Protein AF-A0AAD4KTK4-F1 (afdb_monomer)

Solvent-accessible s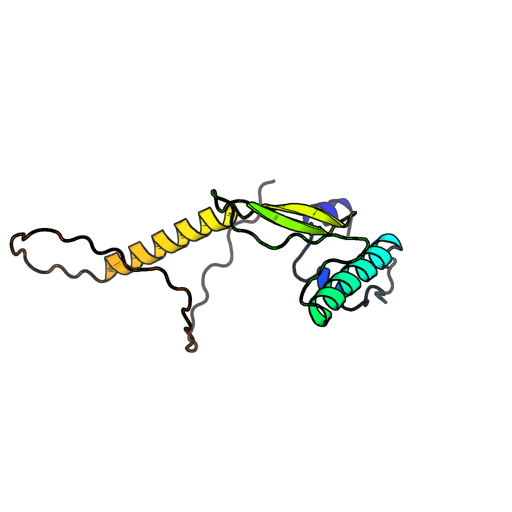urface area (backbone atoms only — not comparable to full-atom values): 10466 Å² total; per-residue (Å²): 130,61,67,76,62,54,68,72,58,64,87,53,92,73,68,62,51,37,32,59,70,69,56,51,78,51,92,53,104,60,91,74,55,63,48,75,66,54,53,52,50,17,53,51,50,37,50,28,54,49,28,27,72,75,68,77,43,44,43,51,100,89,37,69,52,52,73,80,50,88,40,98,81,62,34,44,27,50,25,66,44,82,68,101,55,72,43,64,42,75,46,81,35,55,66,54,57,55,53,52,53,53,51,53,49,55,54,52,56,59,59,61,76,68,65,72,90,73,83,90,75,86,91,81,84,89,79,93,75,87,80,82,90,71,93,78,84,88,77,83,85,83,89,82,88,81,93,83,82,84,88,87,87,80,89,88,131

pLDDT: mean 74.22, std 24.07, range [28.3, 98.5]

Structure (mmCIF, N/CA/C/O backbone):
data_AF-A0AAD4KTK4-F1
#
_entry.id   AF-A0AAD4KTK4-F1
#
loop_
_atom_site.group_PDB
_atom_site.id
_atom_site.type_symbol
_atom_site.label_atom_id
_atom_site.label_alt_id
_atom_site.label_comp_id
_atom_site.label_asym_id
_atom_site.label_entity_id
_atom_site.label_seq_id
_atom_site.pdbx_PDB_ins_code
_atom_site.Cartn_x
_atom_site.Cartn_y
_atom_site.Cartn_z
_atom_site.occupancy
_atom_site.B_iso_or_equiv
_atom_site.auth_seq_id
_atom_site.auth_comp_id
_atom_site.auth_asym_id
_atom_site.auth_atom_id
_atom_site.pdbx_PDB_model_num
ATOM 1 N N . MET A 1 1 ? 7.533 22.804 -5.462 1.00 59.84 1 MET A N 1
ATOM 2 C CA . MET A 1 1 ? 7.410 22.762 -3.989 1.00 59.84 1 MET A CA 1
ATOM 3 C C . MET A 1 1 ? 8.749 22.292 -3.425 1.00 59.84 1 MET A C 1
ATOM 5 O O . MET A 1 1 ? 9.312 21.380 -4.020 1.00 59.84 1 MET A O 1
ATOM 9 N N . PRO A 1 2 ? 9.312 22.925 -2.382 1.00 70.25 2 PRO A N 1
ATOM 10 C CA . PRO A 1 2 ? 10.559 22.461 -1.766 1.00 70.25 2 PRO A CA 1
ATOM 11 C C . PRO A 1 2 ? 10.405 21.043 -1.192 1.00 70.25 2 PRO A C 1
ATOM 13 O O . PRO A 1 2 ? 9.362 20.736 -0.623 1.00 70.25 2 PRO A O 1
ATOM 16 N N . GLN A 1 3 ? 11.437 20.197 -1.298 1.00 67.50 3 GLN A N 1
ATOM 17 C CA . GLN A 1 3 ? 11.415 18.817 -0.773 1.00 67.50 3 GLN A CA 1
ATOM 18 C C . GLN A 1 3 ? 11.124 18.749 0.736 1.00 67.50 3 GLN A C 1
ATOM 20 O O . GLN A 1 3 ? 10.471 17.818 1.196 1.00 67.50 3 GLN A O 1
ATOM 25 N N . SER A 1 4 ? 11.526 19.775 1.493 1.00 71.94 4 SER A N 1
ATOM 26 C CA . SER A 1 4 ? 11.217 19.899 2.923 1.00 71.94 4 SER A CA 1
ATOM 27 C C . SER A 1 4 ? 9.716 19.913 3.209 1.00 71.94 4 SER A C 1
ATOM 29 O O . SER A 1 4 ? 9.282 19.349 4.201 1.00 71.94 4 SER A O 1
ATOM 31 N N . VAL A 1 5 ? 8.926 20.510 2.315 1.00 68.31 5 VAL A N 1
ATOM 32 C CA . VAL A 1 5 ? 7.470 20.595 2.448 1.00 68.31 5 VAL A CA 1
ATOM 33 C C . VAL A 1 5 ? 6.810 19.267 2.059 1.00 68.31 5 VAL A C 1
ATOM 35 O O . VAL A 1 5 ? 5.810 18.884 2.646 1.00 68.31 5 VAL A O 1
ATOM 38 N N . ILE A 1 6 ? 7.389 18.52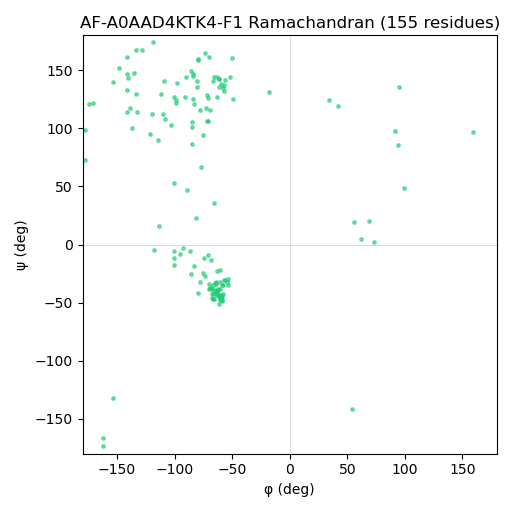2 1.112 1.00 67.69 6 ILE A N 1
ATOM 39 C CA . ILE A 1 6 ? 6.889 17.200 0.692 1.00 67.69 6 ILE A CA 1
ATOM 40 C C . ILE A 1 6 ? 7.117 16.153 1.792 1.00 67.69 6 ILE A C 1
ATOM 42 O O . ILE A 1 6 ? 6.240 15.330 2.045 1.00 67.69 6 ILE A O 1
ATOM 46 N N . SER A 1 7 ? 8.258 16.219 2.488 1.00 71.38 7 SER A N 1
ATOM 47 C CA . SER A 1 7 ? 8.578 15.312 3.600 1.00 71.38 7 SER A CA 1
ATOM 48 C C . SER A 1 7 ? 7.579 15.386 4.759 1.00 71.38 7 SER A C 1
ATOM 50 O O . SER A 1 7 ? 7.499 14.444 5.543 1.00 71.38 7 SER A O 1
ATOM 52 N N . GLU A 1 8 ? 6.843 16.487 4.884 1.00 74.38 8 GLU A N 1
ATOM 53 C CA . GLU A 1 8 ? 5.894 16.717 5.973 1.00 74.38 8 GLU A CA 1
ATOM 54 C C . GLU A 1 8 ? 4.505 16.128 5.687 1.00 74.38 8 GLU A C 1
ATOM 56 O O . GLU A 1 8 ? 3.782 15.758 6.608 1.00 74.38 8 GLU A O 1
ATOM 61 N N . PHE A 1 9 ? 4.147 15.962 4.408 1.00 75.00 9 PHE A N 1
ATOM 62 C CA . PHE A 1 9 ? 2.850 15.411 4.004 1.00 75.00 9 PHE A CA 1
ATOM 63 C C . PHE A 1 9 ? 2.796 13.879 4.002 1.00 75.00 9 PHE A C 1
ATOM 65 O O . PHE A 1 9 ? 1.702 13.313 4.025 1.00 75.00 9 PHE A O 1
ATOM 72 N N . GLY A 1 10 ? 3.949 13.203 3.980 1.00 83.44 10 GLY A N 1
ATOM 73 C CA . GLY A 1 10 ? 4.009 11.744 3.895 1.00 83.44 10 GLY A CA 1
ATOM 74 C C . GLY A 1 10 ? 3.225 11.189 2.696 1.00 83.44 10 GLY A C 1
ATOM 75 O O . GLY A 1 10 ? 3.221 11.766 1.609 1.00 83.44 10 GLY A O 1
ATOM 76 N N . VAL A 1 11 ? 2.559 10.049 2.898 1.00 86.75 11 VAL A N 1
ATOM 77 C CA . VAL A 1 11 ? 1.690 9.410 1.897 1.00 86.75 11 VAL A CA 1
ATOM 78 C C . VAL A 1 11 ? 0.300 10.043 1.986 1.00 86.75 11 VAL A C 1
ATOM 80 O O . VAL A 1 11 ? -0.479 9.731 2.886 1.00 86.75 11 VAL A O 1
ATOM 83 N N . ALA A 1 12 ? -0.006 10.958 1.067 1.00 89.38 12 ALA A N 1
ATOM 84 C CA . ALA A 1 12 ? -1.317 11.598 1.013 1.00 89.38 12 ALA A CA 1
ATOM 85 C C . ALA A 1 12 ? -2.404 10.644 0.484 1.00 89.38 12 ALA A C 1
ATOM 87 O O . ALA A 1 12 ? -2.127 9.608 -0.116 1.00 89.38 12 ALA A O 1
ATOM 88 N N . HIS A 1 13 ? -3.672 11.002 0.685 1.00 93.44 13 HIS A N 1
ATOM 89 C CA . HIS A 1 13 ? -4.786 10.217 0.156 1.00 93.44 13 HIS A CA 1
ATOM 90 C C . HIS A 1 13 ? -4.687 10.088 -1.376 1.00 93.44 13 HIS A C 1
ATOM 92 O O . HIS A 1 13 ? -4.460 11.091 -2.052 1.00 93.44 13 HIS A O 1
ATOM 98 N N . THR A 1 14 ? -4.900 8.880 -1.912 1.00 93.62 14 THR A N 1
ATOM 99 C CA . THR A 1 14 ? -4.884 8.511 -3.347 1.00 93.62 14 THR A CA 1
ATOM 100 C C . THR A 1 14 ? -3.523 8.455 -4.044 1.00 93.62 14 THR A C 1
ATOM 102 O O . THR A 1 14 ? -3.465 8.157 -5.241 1.00 93.62 14 THR A O 1
ATOM 105 N N . VAL A 1 15 ? -2.412 8.695 -3.340 1.00 91.25 15 VAL A N 1
ATOM 106 C CA . VAL A 1 15 ? -1.074 8.650 -3.964 1.00 91.25 15 VAL A CA 1
ATOM 107 C C . VAL A 1 15 ? -0.654 7.242 -4.395 1.00 91.25 15 VAL A C 1
ATOM 109 O O . VAL A 1 15 ? 0.286 7.099 -5.168 1.00 91.25 15 VAL A O 1
ATOM 112 N N . GLU A 1 16 ? -1.351 6.202 -3.942 1.00 94.44 16 GLU A N 1
ATOM 113 C CA . GLU A 1 16 ? -1.150 4.811 -4.340 1.00 94.44 16 GLU A CA 1
ATOM 114 C C . GLU A 1 16 ? -1.710 4.486 -5.735 1.00 94.44 16 GLU A C 1
ATOM 116 O O . GLU A 1 16 ? -1.234 3.557 -6.390 1.00 94.44 16 GLU A O 1
ATOM 121 N N . LEU A 1 17 ? -2.704 5.241 -6.222 1.00 95.38 17 LEU A N 1
ATOM 122 C CA . LEU A 1 17 ? -3.406 4.916 -7.470 1.00 95.38 17 LEU A CA 1
ATOM 123 C C . LEU A 1 17 ? -2.482 4.912 -8.704 1.00 95.38 17 LEU A C 1
ATOM 125 O O . LEU A 1 17 ? -2.551 3.954 -9.476 1.00 95.38 17 LEU A O 1
ATOM 129 N N . PRO A 1 18 ? -1.586 5.899 -8.918 1.00 93.38 18 PRO A N 1
ATOM 130 C CA . PRO A 1 18 ? -0.667 5.881 -10.059 1.00 93.38 18 PRO A CA 1
ATOM 131 C C . PRO A 1 18 ? 0.234 4.641 -10.093 1.00 93.38 18 PRO A C 1
ATOM 133 O O . PRO A 1 18 ? 0.497 4.103 -11.170 1.00 93.38 18 PRO A O 1
ATOM 136 N N . TYR A 1 19 ? 0.648 4.137 -8.926 1.00 94.62 19 TYR A N 1
ATOM 137 C CA . TYR A 1 19 ? 1.428 2.904 -8.813 1.00 94.62 19 TYR A CA 1
ATOM 138 C C . TYR A 1 19 ? 0.602 1.681 -9.223 1.00 94.62 19 TYR A C 1
ATOM 140 O O . TYR A 1 19 ? 1.066 0.863 -10.021 1.00 94.62 19 TYR A O 1
ATOM 148 N N . LEU A 1 20 ? -0.641 1.580 -8.741 1.00 95.75 20 LEU A N 1
ATOM 149 C CA . LEU A 1 20 ? -1.542 0.467 -9.056 1.00 95.75 20 LEU A CA 1
ATOM 150 C C . LEU A 1 20 ? -1.970 0.427 -10.520 1.00 95.75 20 LEU A C 1
ATOM 152 O O . LEU A 1 20 ? -2.101 -0.652 -11.088 1.00 95.75 20 LEU A O 1
ATOM 156 N N . PHE A 1 21 ? -2.154 1.581 -11.153 1.00 95.75 21 PHE A N 1
ATOM 157 C CA . PHE A 1 21 ? -2.563 1.642 -12.556 1.00 95.75 21 PHE A CA 1
ATOM 158 C C . PHE A 1 21 ? -1.391 1.732 -13.540 1.00 95.75 21 PHE A C 1
ATOM 160 O O . PHE A 1 21 ? -1.621 1.724 -14.743 1.00 95.75 21 PHE A O 1
ATOM 167 N N . GLY A 1 22 ? -0.145 1.812 -13.058 1.00 92.56 22 GLY A N 1
ATOM 168 C CA . GLY A 1 22 ? 1.033 1.960 -13.922 1.00 92.56 22 GLY A CA 1
ATOM 169 C C . GLY A 1 22 ? 1.127 3.316 -14.620 1.00 92.56 22 GLY A C 1
ATOM 170 O O . GLY A 1 22 ? 1.853 3.456 -15.598 1.00 92.56 22 GLY A O 1
ATOM 171 N N . ASN A 1 23 ? 0.435 4.325 -14.094 1.00 90.62 23 ASN A N 1
ATOM 172 C CA . ASN A 1 23 ? 0.350 5.671 -14.657 1.00 90.62 23 ASN A CA 1
ATOM 173 C C . ASN A 1 23 ? 1.300 6.629 -13.925 1.00 90.62 23 ASN A C 1
ATOM 175 O O . ASN A 1 23 ? 0.882 7.663 -13.413 1.00 90.62 23 ASN A O 1
ATOM 179 N N . LEU A 1 24 ? 2.574 6.242 -13.828 1.00 89.44 24 LEU A N 1
ATOM 180 C CA . LEU A 1 24 ? 3.632 7.025 -13.174 1.00 89.44 24 LEU A CA 1
ATOM 181 C C . LEU A 1 24 ? 4.305 8.043 -14.112 1.00 89.44 24 LEU A C 1
ATOM 183 O O . LEU A 1 24 ? 5.138 8.838 -13.671 1.00 89.44 24 LEU A O 1
ATOM 187 N N . ASP A 1 25 ? 3.945 8.024 -15.396 1.00 84.94 25 ASP A N 1
ATOM 188 C CA . ASP A 1 25 ? 4.373 9.032 -16.357 1.00 84.94 25 ASP A CA 1
ATOM 189 C C . ASP A 1 25 ? 3.430 10.233 -16.291 1.00 84.94 25 ASP A C 1
ATOM 191 O O . ASP A 1 25 ? 2.276 10.197 -16.730 1.00 84.94 25 ASP A O 1
ATOM 195 N N . PHE A 1 26 ? 3.927 11.301 -15.684 1.00 77.69 26 PHE A N 1
ATOM 196 C CA . PHE A 1 26 ? 3.195 12.536 -15.531 1.00 77.69 26 PHE A CA 1
ATOM 197 C C . PHE A 1 26 ? 3.714 13.550 -16.543 1.00 77.69 26 PHE A C 1
ATOM 199 O O . PHE A 1 26 ? 4.740 14.187 -16.324 1.00 77.69 26 PHE A O 1
ATOM 206 N N . ASN A 1 27 ? 2.972 13.764 -17.630 1.00 72.25 27 ASN A N 1
ATOM 207 C CA . ASN A 1 27 ? 3.272 14.841 -18.573 1.00 72.25 27 ASN A CA 1
ATOM 208 C C . ASN A 1 27 ? 2.807 16.197 -18.020 1.00 72.25 27 ASN A C 1
ATOM 210 O O . ASN A 1 27 ? 1.865 16.827 -18.507 1.00 72.25 27 ASN A O 1
ATOM 214 N N . PHE A 1 28 ? 3.459 16.631 -16.952 1.00 67.38 28 PHE A N 1
ATOM 215 C CA . PHE A 1 28 ? 3.501 18.031 -16.586 1.00 67.38 28 PHE A CA 1
ATOM 216 C C . PHE A 1 28 ? 4.726 18.615 -17.293 1.00 67.38 28 PHE A C 1
ATOM 218 O O . PHE A 1 28 ? 5.743 17.944 -17.405 1.00 67.38 28 PHE A O 1
ATOM 225 N N . ASN A 1 29 ? 4.674 19.862 -17.765 1.00 71.69 29 ASN A N 1
ATOM 226 C CA . ASN A 1 29 ? 5.835 20.562 -18.346 1.00 71.69 29 ASN A CA 1
ATOM 227 C C . ASN A 1 29 ? 6.952 20.837 -17.295 1.00 71.69 29 ASN A C 1
ATOM 229 O O . ASN A 1 29 ? 7.572 21.900 -17.296 1.00 71.69 29 ASN A O 1
ATOM 233 N N . SER A 1 30 ? 7.167 19.930 -16.342 1.00 69.69 30 SER A N 1
ATOM 234 C CA . SER A 1 30 ? 8.058 20.002 -15.195 1.00 69.69 30 SER A CA 1
ATOM 235 C C . SER A 1 30 ? 8.874 18.711 -15.065 1.00 69.69 30 SER A C 1
ATOM 237 O O . SER A 1 30 ? 8.589 17.693 -15.683 1.00 69.69 30 SER A O 1
ATOM 239 N N . SER A 1 31 ? 9.907 18.744 -14.225 1.00 69.31 31 SER A N 1
ATOM 240 C CA . SER A 1 31 ? 10.786 17.605 -13.941 1.00 69.31 31 SER A CA 1
ATOM 241 C C . SER A 1 31 ? 10.213 16.620 -12.906 1.00 69.31 31 SER A C 1
ATOM 243 O O . SER A 1 31 ? 10.981 15.941 -12.229 1.00 69.31 31 SER A O 1
ATOM 245 N N . CYS A 1 32 ? 8.894 16.583 -12.706 1.00 72.88 32 CYS A N 1
ATOM 246 C CA . CYS A 1 32 ? 8.233 15.760 -11.683 1.00 72.88 32 CYS A CA 1
ATOM 247 C C . CYS A 1 32 ? 7.879 14.357 -12.205 1.00 72.88 32 CYS A C 1
ATOM 249 O O . CYS A 1 32 ? 6.760 13.889 -12.014 1.00 72.88 32 CYS A O 1
ATOM 251 N N . ASN A 1 33 ? 8.831 13.699 -12.865 1.00 81.31 33 ASN A N 1
ATOM 252 C CA . ASN A 1 33 ? 8.647 12.334 -13.350 1.00 81.31 33 ASN A CA 1
ATOM 253 C C . ASN A 1 33 ? 8.997 11.327 -12.259 1.00 81.31 33 ASN A C 1
ATOM 255 O O . ASN A 1 33 ? 9.903 11.568 -11.455 1.00 81.31 33 ASN A O 1
ATOM 259 N N . ALA A 1 34 ? 8.323 10.178 -12.287 1.00 87.62 34 ALA A N 1
ATOM 260 C CA . ALA A 1 34 ? 8.678 9.064 -11.430 1.00 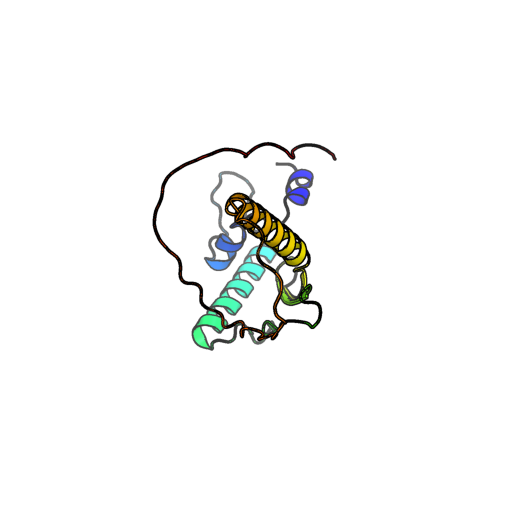87.62 34 ALA A CA 1
ATOM 261 C C . ALA A 1 34 ? 10.106 8.573 -11.710 1.00 87.62 34 ALA A C 1
ATOM 263 O O . ALA A 1 34 ? 10.591 8.520 -12.845 1.00 87.62 34 ALA A O 1
ATOM 264 N N . THR A 1 35 ? 10.782 8.196 -10.641 1.00 89.19 35 THR A N 1
ATOM 265 C CA . THR A 1 35 ? 12.113 7.610 -10.626 1.00 89.19 35 THR A CA 1
ATOM 266 C C . THR A 1 35 ? 12.056 6.116 -10.966 1.00 89.19 35 THR A C 1
ATOM 268 O O . THR A 1 35 ? 11.023 5.469 -10.781 1.00 89.19 35 THR A O 1
ATOM 271 N N . PRO A 1 36 ? 13.173 5.499 -11.397 1.00 90.88 36 PRO A N 1
ATOM 272 C CA . PRO A 1 36 ? 13.228 4.049 -11.609 1.00 90.88 36 PRO A CA 1
ATOM 273 C C . PRO A 1 36 ? 12.816 3.223 -10.378 1.00 90.88 36 PRO A C 1
ATOM 275 O O . PRO A 1 36 ? 12.236 2.148 -10.521 1.00 90.88 36 PRO A O 1
ATOM 278 N N . ALA A 1 37 ? 13.087 3.731 -9.170 1.00 91.12 37 ALA A N 1
ATOM 279 C CA . ALA A 1 37 ? 12.664 3.096 -7.925 1.00 91.12 37 ALA A CA 1
ATOM 280 C C . ALA A 1 37 ? 11.134 3.103 -7.772 1.00 91.12 37 ALA A C 1
ATOM 282 O O . ALA A 1 37 ? 10.555 2.083 -7.412 1.00 91.12 37 ALA A O 1
ATOM 283 N N . GLU A 1 38 ? 10.472 4.211 -8.112 1.00 91.44 38 GLU A N 1
ATOM 284 C CA . GLU A 1 38 ? 9.009 4.322 -8.078 1.00 91.44 38 GLU A CA 1
ATOM 285 C C . GLU A 1 38 ? 8.345 3.441 -9.142 1.00 91.44 38 GLU A C 1
ATOM 287 O O . GLU A 1 38 ? 7.353 2.776 -8.849 1.00 91.44 38 GLU A O 1
ATOM 292 N N . TYR A 1 39 ? 8.926 3.339 -10.342 1.00 93.06 39 TYR A N 1
ATOM 293 C CA . TYR A 1 39 ? 8.473 2.368 -11.345 1.00 93.06 39 TYR A CA 1
ATOM 294 C C . TYR A 1 39 ? 8.582 0.929 -10.833 1.00 93.06 39 TYR A C 1
ATOM 296 O O . TYR A 1 39 ? 7.616 0.172 -10.927 1.00 93.06 39 TYR A O 1
ATOM 304 N N . SER A 1 40 ? 9.722 0.559 -10.238 1.00 93.06 40 SER A N 1
ATOM 305 C CA . SER A 1 40 ? 9.915 -0.772 -9.649 1.00 93.06 40 SER A CA 1
ATOM 306 C C . SER A 1 40 ? 8.939 -1.045 -8.501 1.00 93.06 40 SER A C 1
ATOM 308 O O . SER A 1 40 ? 8.405 -2.150 -8.401 1.00 93.06 40 SER A O 1
ATOM 310 N N . LEU A 1 41 ? 8.658 -0.044 -7.663 1.00 93.69 41 LEU A N 1
ATOM 311 C CA . LEU A 1 41 ? 7.638 -0.135 -6.622 1.00 93.69 41 LEU A CA 1
ATOM 312 C C . LEU A 1 41 ? 6.244 -0.356 -7.226 1.00 93.69 41 LEU A C 1
ATOM 314 O O . LEU A 1 41 ? 5.504 -1.215 -6.754 1.00 93.69 41 LEU A O 1
ATOM 318 N N . GLY A 1 42 ? 5.911 0.361 -8.302 1.00 94.25 42 GLY A N 1
ATOM 319 C CA . GLY A 1 42 ? 4.658 0.192 -9.035 1.00 94.25 42 GLY A CA 1
ATOM 320 C C . GLY A 1 42 ? 4.487 -1.218 -9.601 1.00 94.25 42 GLY A C 1
ATOM 321 O O . GLY A 1 42 ? 3.413 -1.798 -9.454 1.00 94.25 42 GLY A O 1
ATOM 322 N N . GLU A 1 43 ? 5.540 -1.801 -10.185 1.00 94.69 43 GLU A N 1
ATOM 323 C CA . GLU A 1 43 ? 5.515 -3.201 -10.643 1.00 94.69 43 GLU A CA 1
ATOM 324 C C . GLU A 1 43 ? 5.231 -4.169 -9.491 1.00 94.69 43 GLU A C 1
ATOM 326 O O . GLU A 1 43 ? 4.376 -5.046 -9.614 1.00 94.69 43 GLU A O 1
ATOM 331 N N . LYS A 1 44 ? 5.889 -3.982 -8.339 1.00 95.44 44 LYS A N 1
ATOM 332 C CA . LYS A 1 44 ? 5.642 -4.812 -7.151 1.00 95.44 44 LYS A CA 1
ATOM 333 C C . LYS A 1 44 ? 4.198 -4.697 -6.678 1.00 95.44 44 LYS A C 1
ATOM 335 O O . LYS A 1 44 ? 3.559 -5.718 -6.447 1.00 95.44 44 LYS A O 1
ATOM 340 N N . MET A 1 45 ? 3.665 -3.478 -6.567 1.00 96.38 45 MET A N 1
ATOM 341 C CA . MET A 1 45 ? 2.276 -3.262 -6.157 1.00 96.38 45 MET A CA 1
ATOM 342 C C . MET A 1 45 ? 1.302 -3.947 -7.119 1.00 96.38 45 MET A C 1
ATOM 344 O O . MET A 1 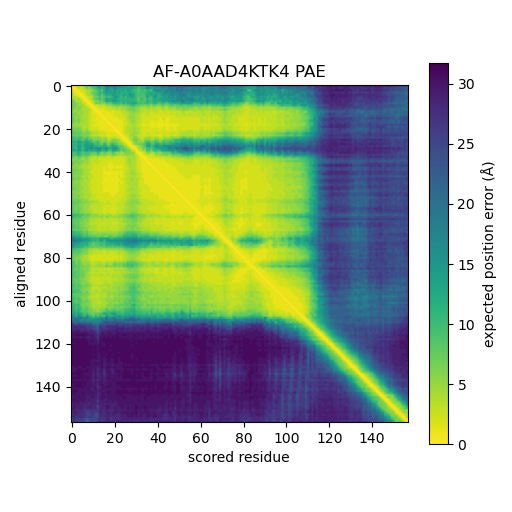45 ? 0.441 -4.702 -6.683 1.00 96.38 45 MET A O 1
ATOM 348 N N . ARG A 1 46 ? 1.468 -3.790 -8.434 1.00 97.25 46 ARG A N 1
ATOM 349 C CA . ARG A 1 46 ? 0.611 -4.492 -9.403 1.00 97.25 46 ARG A CA 1
ATOM 350 C C . ARG A 1 46 ? 0.732 -6.009 -9.312 1.00 97.25 46 ARG A C 1
ATOM 352 O O . ARG A 1 46 ? -0.288 -6.687 -9.407 1.00 97.25 46 ARG A O 1
ATOM 359 N N . GLY A 1 47 ? 1.934 -6.534 -9.075 1.00 97.50 47 GLY A N 1
ATOM 360 C CA . GLY A 1 47 ? 2.163 -7.961 -8.849 1.00 97.50 47 GLY A CA 1
ATOM 361 C C . GLY A 1 47 ? 1.383 -8.498 -7.647 1.00 97.50 47 GLY A C 1
ATOM 362 O O . GLY A 1 47 ? 0.669 -9.487 -7.781 1.00 97.50 47 GLY A O 1
ATOM 363 N N . LEU A 1 48 ? 1.439 -7.806 -6.506 1.00 97.81 48 LEU A N 1
ATOM 364 C CA . LEU A 1 48 ? 0.689 -8.180 -5.300 1.00 97.81 48 LEU A CA 1
ATOM 365 C C . LEU A 1 48 ? -0.834 -8.148 -5.532 1.00 97.81 48 LEU A C 1
ATOM 367 O O . LEU A 1 48 ? -1.549 -9.061 -5.126 1.00 97.81 48 LEU A O 1
ATOM 371 N N . TRP A 1 49 ? -1.346 -7.112 -6.206 1.00 98.06 49 TRP A N 1
ATOM 372 C CA . TRP A 1 49 ? -2.780 -6.991 -6.507 1.00 98.06 49 TRP A CA 1
ATOM 373 C C . TRP A 1 49 ? -3.255 -8.047 -7.509 1.00 98.06 49 TRP A C 1
ATOM 375 O O . TRP A 1 49 ? -4.356 -8.575 -7.367 1.00 98.06 49 TRP A O 1
ATOM 385 N N . THR A 1 50 ? -2.425 -8.378 -8.497 1.00 98.31 50 THR A N 1
ATOM 386 C CA . THR A 1 50 ? -2.716 -9.433 -9.475 1.00 98.31 50 THR A CA 1
ATOM 387 C C . THR A 1 50 ? -2.731 -10.799 -8.796 1.00 98.31 50 THR A C 1
ATOM 389 O O . THR A 1 50 ? -3.707 -11.528 -8.937 1.00 98.31 50 THR A O 1
ATOM 392 N N . ALA A 1 51 ? -1.730 -11.102 -7.962 1.00 98.31 51 ALA A N 1
ATOM 393 C CA . ALA A 1 51 ? -1.687 -12.336 -7.177 1.00 98.31 51 ALA A CA 1
ATOM 394 C C . ALA A 1 51 ? -2.922 -12.478 -6.272 1.00 98.31 51 ALA A C 1
ATOM 396 O O . ALA A 1 51 ? -3.550 -13.538 -6.244 1.00 98.31 51 ALA A O 1
ATOM 397 N N . MET A 1 52 ? -3.336 -11.388 -5.615 1.00 98.31 52 MET A N 1
ATOM 398 C CA . MET A 1 52 ? -4.560 -11.360 -4.812 1.00 98.31 52 MET A CA 1
ATOM 399 C C . MET A 1 52 ? -5.796 -11.706 -5.647 1.00 98.31 52 MET A C 1
ATOM 401 O O . MET A 1 52 ? -6.635 -12.487 -5.203 1.00 98.31 52 MET A O 1
ATOM 405 N N . ALA A 1 53 ? -5.919 -11.127 -6.841 1.00 98.31 53 ALA A N 1
ATOM 406 C CA . ALA A 1 53 ? -7.061 -11.353 -7.719 1.00 98.31 53 ALA A CA 1
ATOM 407 C C . ALA A 1 53 ? -7.094 -12.780 -8.293 1.00 98.31 53 ALA A C 1
ATOM 409 O O . ALA A 1 53 ? -8.170 -13.360 -8.421 1.00 98.31 53 ALA A O 1
ATOM 410 N N . GLU A 1 54 ? -5.935 -13.346 -8.625 1.00 98.50 54 GLU A N 1
ATOM 411 C CA . GLU A 1 54 ? -5.811 -14.672 -9.239 1.00 98.50 54 GLU A CA 1
ATOM 412 C C . GLU A 1 54 ? -5.936 -15.808 -8.221 1.00 98.50 54 GLU A C 1
ATOM 414 O O . GLU A 1 54 ? -6.593 -16.814 -8.488 1.00 98.50 54 GLU A O 1
ATOM 419 N N . ASN A 1 55 ? -5.320 -15.643 -7.049 1.00 97.81 55 ASN A N 1
ATOM 420 C CA . ASN A 1 55 ? -5.079 -16.738 -6.109 1.00 97.81 55 ASN A CA 1
ATOM 421 C C . ASN A 1 55 ? -5.774 -16.551 -4.756 1.00 97.81 55 ASN A C 1
ATOM 423 O O . ASN A 1 55 ? -5.683 -17.433 -3.904 1.00 97.81 55 ASN A O 1
ATOM 427 N N . ALA A 1 56 ? -6.436 -15.410 -4.530 1.00 97.81 56 ALA A N 1
ATOM 428 C CA . ALA A 1 56 ? -6.888 -14.976 -3.204 1.00 97.81 56 ALA A CA 1
ATOM 429 C C . ALA A 1 56 ? -5.750 -14.885 -2.159 1.00 97.81 56 ALA A C 1
ATOM 431 O O . ALA A 1 56 ? -6.011 -14.847 -0.957 1.00 97.81 56 ALA A O 1
ATOM 432 N N . ASP A 1 57 ? -4.498 -14.806 -2.622 1.00 97.69 57 ASP A N 1
ATOM 433 C CA . ASP A 1 57 ? -3.291 -14.600 -1.823 1.00 97.69 57 ASP A CA 1
ATOM 434 C C . ASP A 1 57 ? -2.446 -13.505 -2.495 1.00 97.69 57 ASP A C 1
ATOM 436 O O . ASP A 1 57 ? -1.982 -13.701 -3.618 1.00 97.69 57 ASP A O 1
ATOM 440 N N . PRO A 1 58 ? -2.262 -12.337 -1.855 1.00 97.75 58 PRO A N 1
ATOM 441 C CA . PRO A 1 58 ? -1.461 -11.256 -2.419 1.00 97.75 58 PRO A CA 1
ATOM 442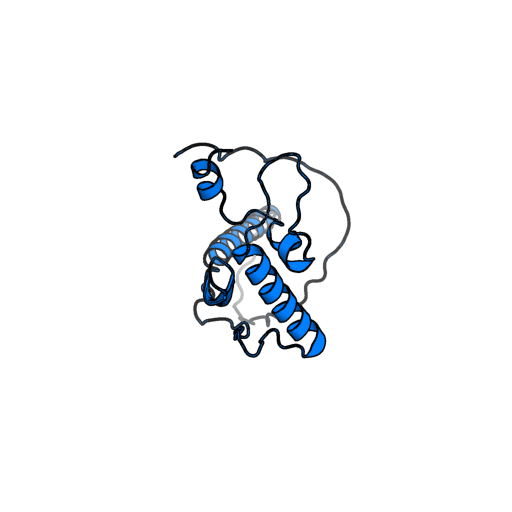 C C . PRO A 1 58 ? 0.046 -11.533 -2.446 1.00 97.75 58 PRO A C 1
ATOM 444 O O . PRO A 1 58 ? 0.790 -10.730 -3.007 1.00 97.75 58 PRO A O 1
ATOM 447 N N . SER A 1 59 ? 0.528 -12.602 -1.811 1.00 97.69 59 SER A N 1
ATOM 448 C CA . SER A 1 59 ? 1.956 -12.914 -1.770 1.00 97.69 59 SER A CA 1
ATOM 449 C C . SER A 1 59 ? 2.498 -13.254 -3.162 1.00 97.69 59 SER A C 1
ATOM 451 O O . SER A 1 59 ? 1.847 -13.905 -3.974 1.00 97.69 59 SER A O 1
ATOM 453 N N . THR A 1 60 ? 3.735 -12.838 -3.426 1.00 96.56 60 THR A N 1
ATOM 454 C CA . THR A 1 60 ? 4.491 -13.191 -4.640 1.00 96.56 60 THR A CA 1
ATOM 455 C C . THR A 1 60 ? 5.759 -13.950 -4.254 1.00 96.56 60 THR A C 1
ATOM 457 O O . THR A 1 60 ? 6.106 -14.023 -3.077 1.00 96.56 60 THR A O 1
ATOM 460 N N . GLU A 1 61 ? 6.513 -14.459 -5.233 1.00 93.88 61 GLU A N 1
ATOM 461 C CA . GLU A 1 61 ? 7.812 -15.109 -4.978 1.00 93.88 61 GLU A CA 1
ATOM 462 C C . GLU A 1 61 ? 8.800 -14.210 -4.216 1.00 93.88 61 GLU A C 1
ATOM 464 O O . GLU A 1 61 ? 9.640 -14.698 -3.464 1.00 93.88 61 GLU A O 1
ATOM 469 N N . SER A 1 62 ? 8.700 -12.891 -4.412 1.00 92.19 62 SER A N 1
ATOM 470 C CA . SER A 1 62 ? 9.641 -11.910 -3.858 1.00 92.19 62 SER A CA 1
ATOM 471 C C . SER A 1 62 ? 9.140 -11.185 -2.609 1.00 92.19 62 SER A C 1
ATOM 473 O O . SER A 1 62 ? 9.939 -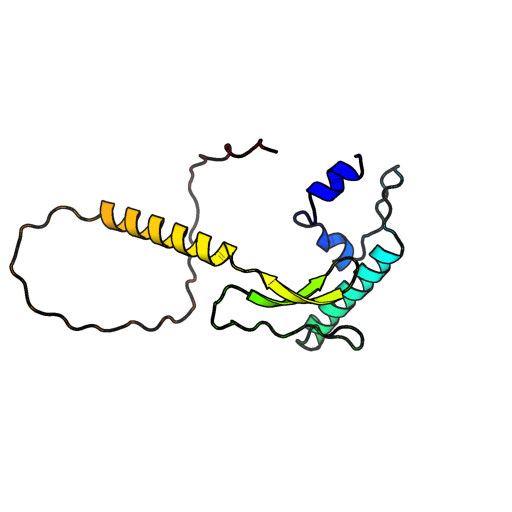10.577 -1.901 1.00 92.19 62 SER A O 1
ATOM 475 N N . VAL A 1 63 ? 7.833 -11.220 -2.342 1.00 95.44 63 VAL A N 1
ATOM 476 C CA . VAL A 1 63 ? 7.206 -10.464 -1.254 1.00 95.44 63 VAL A CA 1
ATOM 477 C C . VAL A 1 63 ? 6.168 -11.338 -0.573 1.00 95.44 63 VAL A C 1
ATOM 479 O O . VAL A 1 63 ? 5.154 -11.699 -1.169 1.00 95.44 63 VAL A O 1
ATOM 482 N N . HIS A 1 64 ? 6.400 -11.616 0.705 1.00 96.31 64 HIS A N 1
ATOM 483 C CA . HIS A 1 64 ? 5.403 -12.232 1.566 1.00 96.31 64 HIS A CA 1
ATOM 484 C C . HIS A 1 64 ? 4.471 -11.154 2.127 1.00 96.31 64 HIS A C 1
ATOM 486 O O . HIS A 1 64 ? 4.943 -10.202 2.745 1.00 96.31 64 HIS A O 1
ATOM 492 N N . TRP A 1 65 ? 3.159 -11.299 1.945 1.00 97.31 65 TRP A N 1
ATOM 493 C CA . TRP A 1 65 ? 2.170 -10.407 2.549 1.00 97.31 65 TRP A CA 1
ATOM 494 C C . TRP A 1 65 ? 1.436 -11.168 3.665 1.00 97.31 65 TRP A C 1
ATOM 496 O O . TRP A 1 65 ? 0.627 -12.049 3.376 1.00 97.31 65 TRP A O 1
ATOM 506 N N . PRO A 1 66 ? 1.687 -10.848 4.950 1.00 96.62 66 PRO A N 1
ATOM 507 C CA . PRO A 1 66 ? 1.053 -11.546 6.062 1.00 96.62 66 PRO A CA 1
ATOM 508 C C . PRO A 1 66 ? -0.472 -11.429 6.032 1.00 96.62 66 PRO A C 1
ATOM 510 O O . PRO A 1 66 ? -1.020 -10.344 5.822 1.00 96.62 66 PRO A O 1
ATOM 513 N N . GLN A 1 67 ? -1.163 -12.530 6.322 1.00 94.62 67 GLN A N 1
ATOM 514 C CA . GLN A 1 67 ? -2.606 -12.496 6.530 1.00 94.62 67 GLN A CA 1
ATOM 515 C C . GLN A 1 67 ? -2.941 -11.601 7.730 1.00 94.62 67 GLN A C 1
ATOM 517 O O . GLN A 1 67 ? -2.314 -11.704 8.787 1.00 94.62 67 GLN A O 1
ATOM 522 N N . PHE A 1 68 ? -3.964 -10.757 7.579 1.00 93.00 68 PHE A N 1
ATOM 523 C CA . PHE A 1 68 ? -4.468 -9.928 8.670 1.00 93.00 68 PHE A CA 1
ATOM 524 C C . PHE A 1 68 ? -4.896 -10.790 9.863 1.00 93.00 68 PHE A C 1
ATOM 526 O O . PHE A 1 68 ? -5.644 -11.760 9.709 1.00 93.00 68 PHE A O 1
ATOM 533 N N . GLN A 1 69 ? -4.460 -10.407 11.064 1.00 90.94 69 GLN A N 1
ATOM 534 C CA . GLN A 1 69 ? -4.808 -11.098 12.306 1.00 90.94 69 GLN A CA 1
ATOM 535 C C . GLN A 1 69 ? -5.038 -10.110 13.448 1.00 90.94 69 GLN A C 1
ATOM 537 O O . GLN A 1 69 ? -4.228 -9.217 13.701 1.00 90.94 69 GLN A O 1
ATOM 542 N N . ILE A 1 70 ? -6.127 -10.291 14.191 1.00 86.75 70 ILE A N 1
ATOM 543 C CA . ILE A 1 70 ? -6.406 -9.481 15.379 1.00 86.75 70 ILE A CA 1
ATOM 544 C C . ILE A 1 70 ? -5.446 -9.912 16.491 1.00 86.75 70 ILE A C 1
ATOM 546 O O . ILE A 1 70 ? -5.482 -11.057 16.939 1.00 86.75 70 ILE A O 1
ATOM 550 N N . THR A 1 71 ? -4.592 -8.999 16.952 1.00 83.88 71 THR A N 1
ATOM 551 C CA . THR A 1 71 ? -3.735 -9.255 18.116 1.00 83.88 71 THR A CA 1
ATOM 552 C C . THR A 1 71 ? -4.513 -9.067 19.415 1.00 83.88 71 THR A C 1
ATOM 554 O O . THR A 1 71 ? -5.515 -8.353 19.457 1.00 83.88 71 THR A O 1
ATOM 557 N N . ALA A 1 72 ? -4.028 -9.666 20.506 1.00 79.19 72 ALA A N 1
ATOM 558 C CA . ALA A 1 72 ? -4.683 -9.617 21.818 1.00 79.19 72 ALA A CA 1
ATOM 559 C C . ALA A 1 72 ? -4.991 -8.189 22.315 1.00 79.19 72 ALA A C 1
ATOM 561 O O . ALA A 1 72 ? -5.969 -7.983 23.029 1.00 79.19 72 ALA A O 1
ATOM 562 N N . ASN A 1 73 ? -4.186 -7.202 21.911 1.00 75.94 73 ASN A N 1
ATOM 563 C CA . ASN A 1 73 ? -4.343 -5.807 22.324 1.00 75.94 73 ASN A CA 1
ATOM 564 C C . ASN A 1 73 ? -5.149 -4.962 21.320 1.00 75.94 73 ASN A C 1
ATOM 566 O O . ASN A 1 73 ? -5.449 -3.806 21.613 1.00 75.94 73 ASN A O 1
ATOM 570 N N . GLY A 1 74 ? -5.464 -5.502 20.134 1.00 76.69 74 GLY A N 1
ATOM 571 C CA . GLY A 1 74 ? -6.212 -4.824 19.066 1.00 76.69 74 GLY A CA 1
ATOM 572 C C . GLY A 1 74 ? -5.550 -3.562 18.497 1.00 76.69 74 GLY A C 1
ATOM 573 O O . GLY A 1 74 ? -6.156 -2.874 17.684 1.00 76.69 74 GLY A O 1
ATOM 574 N N . SER A 1 75 ? -4.331 -3.235 18.932 1.00 81.94 75 SER A N 1
ATOM 575 C CA . SER A 1 75 ? -3.630 -1.989 18.607 1.00 81.94 75 SER A CA 1
ATOM 576 C C . SER A 1 75 ? -2.580 -2.149 17.515 1.00 81.94 75 SER A C 1
ATOM 578 O O . SER A 1 75 ? -2.077 -1.152 17.019 1.00 81.94 75 SER A O 1
ATOM 580 N N . SER A 1 76 ? -2.225 -3.376 17.144 1.00 88.06 76 SER A N 1
ATOM 581 C CA . SER A 1 76 ? -1.339 -3.641 16.014 1.00 88.06 76 SER A CA 1
ATOM 582 C C . SER A 1 76 ? -1.697 -4.958 15.339 1.00 88.06 76 SER A C 1
ATOM 584 O O . SER A 1 76 ? -2.243 -5.855 15.979 1.00 88.06 76 SER A O 1
ATOM 586 N N . THR A 1 77 ? -1.420 -5.090 14.048 1.00 92.88 77 THR A N 1
ATOM 587 C CA . THR A 1 77 ? -1.648 -6.330 13.286 1.00 92.88 77 THR A CA 1
ATOM 588 C C . THR A 1 77 ? -0.509 -6.547 12.291 1.00 92.88 77 THR A C 1
ATOM 590 O O . THR A 1 77 ? 0.037 -5.558 11.791 1.00 92.88 77 THR A O 1
ATOM 593 N N . PRO A 1 78 ? -0.125 -7.799 11.995 1.00 93.94 78 PRO A N 1
ATOM 594 C CA . PRO A 1 78 ? 0.745 -8.088 10.866 1.00 93.94 78 PRO A CA 1
ATOM 595 C C . PRO A 1 78 ? 0.140 -7.577 9.555 1.00 93.94 78 PRO A C 1
ATOM 597 O O . PRO A 1 78 ? -1.050 -7.741 9.293 1.00 93.94 78 PRO A O 1
ATOM 600 N N . GLY A 1 79 ? 0.978 -6.978 8.722 1.00 95.06 79 GLY A N 1
ATOM 601 C CA . GLY A 1 79 ? 0.616 -6.521 7.389 1.00 95.06 79 GLY A CA 1
ATOM 602 C C . GLY A 1 79 ? 1.855 -6.278 6.541 1.00 95.06 79 GLY A C 1
ATOM 603 O O . GLY A 1 79 ? 2.957 -6.700 6.896 1.00 95.06 79 GLY A O 1
ATOM 604 N N . LEU A 1 80 ? 1.668 -5.593 5.417 1.00 96.31 80 LEU A N 1
ATOM 605 C CA . LEU A 1 80 ? 2.744 -5.224 4.506 1.00 96.31 80 LEU A CA 1
ATOM 606 C C . LEU A 1 80 ? 2.950 -3.708 4.538 1.00 96.31 80 LEU A C 1
ATOM 608 O O . LEU A 1 80 ? 1.993 -2.947 4.399 1.00 96.31 80 LEU A O 1
ATOM 612 N N . ILE A 1 81 ? 4.196 -3.273 4.719 1.00 95.06 81 ILE A N 1
ATOM 613 C CA . ILE A 1 81 ? 4.589 -1.865 4.662 1.00 95.06 81 ILE A CA 1
ATOM 614 C C . ILE A 1 81 ? 5.183 -1.603 3.279 1.00 95.06 81 ILE A C 1
ATOM 616 O O . ILE A 1 81 ? 6.155 -2.242 2.875 1.00 95.06 81 ILE A O 1
ATOM 620 N N . ILE A 1 82 ? 4.584 -0.657 2.557 1.00 94.19 82 ILE A N 1
ATOM 621 C CA . ILE A 1 82 ? 4.996 -0.260 1.210 1.00 94.19 82 ILE A CA 1
ATOM 622 C C . ILE A 1 82 ? 5.591 1.148 1.293 1.00 94.19 82 ILE A C 1
ATOM 624 O O . ILE A 1 82 ? 4.887 2.110 1.591 1.00 94.19 82 ILE A O 1
ATOM 628 N N . GLY A 1 83 ? 6.895 1.262 1.051 1.00 88.38 83 GLY A N 1
ATOM 629 C CA . GLY A 1 83 ? 7.633 2.524 1.015 1.00 88.38 83 GLY A CA 1
ATOM 630 C C . GLY A 1 83 ? 8.863 2.398 0.118 1.00 88.38 83 GLY A C 1
ATOM 631 O O . GLY A 1 83 ? 8.775 1.859 -0.980 1.00 88.38 83 GLY A O 1
ATOM 632 N N . ASN A 1 84 ? 10.032 2.841 0.595 1.00 83.50 84 ASN A N 1
ATOM 633 C CA . ASN A 1 84 ? 11.299 2.640 -0.130 1.00 83.50 84 ASN A CA 1
ATOM 634 C C . ASN A 1 84 ? 11.672 1.146 -0.280 1.00 83.50 84 ASN A C 1
ATOM 636 O O . ASN A 1 84 ? 12.408 0.759 -1.184 1.00 83.50 84 ASN A O 1
ATOM 640 N N . SER A 1 85 ? 11.143 0.300 0.606 1.00 84.94 85 SER A N 1
ATOM 641 C CA . SER A 1 85 ? 11.134 -1.158 0.492 1.00 84.94 85 SER A CA 1
ATOM 642 C C . SER A 1 85 ? 9.711 -1.689 0.690 1.00 84.94 85 SER A C 1
ATOM 644 O O . SER A 1 85 ? 8.811 -0.955 1.106 1.00 84.94 85 SER A O 1
ATOM 646 N N . THR A 1 86 ? 9.496 -2.961 0.353 1.00 93.38 86 THR A N 1
ATOM 647 C CA . THR A 1 86 ? 8.197 -3.635 0.463 1.00 93.38 86 THR A CA 1
ATOM 648 C C . THR A 1 86 ? 8.371 -4.834 1.379 1.00 93.38 86 THR A C 1
ATOM 650 O O . THR A 1 86 ? 8.826 -5.879 0.926 1.00 93.38 86 THR A O 1
ATOM 653 N N . GLU A 1 87 ? 8.065 -4.665 2.662 1.00 95.00 87 GLU A N 1
ATOM 654 C CA . GLU A 1 87 ? 8.428 -5.636 3.699 1.00 95.00 87 GLU A CA 1
ATOM 655 C C . GLU A 1 87 ? 7.265 -5.904 4.665 1.00 95.00 87 GLU A C 1
ATOM 657 O O . GLU A 1 87 ? 6.479 -4.993 4.958 1.00 95.00 87 GLU A O 1
ATOM 662 N N . PRO A 1 88 ? 7.150 -7.130 5.208 1.00 95.75 88 PRO A N 1
ATOM 663 C CA . PRO A 1 88 ? 6.254 -7.418 6.319 1.00 95.75 88 PRO A CA 1
ATOM 664 C C . PRO A 1 88 ? 6.525 -6.516 7.527 1.00 95.75 88 PRO A C 1
ATOM 666 O O . PRO A 1 88 ? 7.673 -6.254 7.889 1.00 95.75 88 PRO A O 1
ATOM 669 N N . GLY A 1 89 ? 5.466 -6.093 8.210 1.00 93.75 89 GLY A N 1
ATOM 670 C CA . GLY A 1 89 ? 5.578 -5.265 9.405 1.00 93.75 89 GLY A CA 1
ATOM 671 C C . GLY A 1 89 ? 4.312 -5.248 10.250 1.00 93.75 89 GLY A C 1
ATOM 672 O O . GLY A 1 89 ? 3.363 -5.993 10.002 1.00 93.75 89 GLY A O 1
ATOM 673 N N . LEU A 1 90 ? 4.310 -4.394 11.274 1.00 93.12 90 LEU A N 1
ATOM 674 C CA . LEU A 1 90 ? 3.145 -4.157 12.123 1.00 93.12 90 LEU A CA 1
ATOM 675 C C . LEU A 1 90 ? 2.454 -2.860 11.706 1.00 93.12 90 LEU A C 1
ATOM 677 O O . LEU A 1 90 ? 3.084 -1.807 11.663 1.00 93.12 90 LEU A O 1
ATOM 681 N N . ILE A 1 91 ? 1.153 -2.939 11.446 1.00 92.75 91 ILE A N 1
ATOM 682 C CA . ILE A 1 91 ? 0.299 -1.779 11.185 1.00 92.75 91 ILE A CA 1
ATOM 683 C C . ILE A 1 91 ? -0.300 -1.311 12.513 1.00 92.75 91 ILE A C 1
ATOM 685 O O . ILE A 1 91 ? -0.875 -2.126 13.237 1.00 92.75 91 ILE A O 1
ATOM 689 N N . ASP A 1 92 ? -0.148 -0.026 12.839 1.00 92.31 92 ASP A N 1
ATOM 690 C CA . ASP A 1 92 ? -0.647 0.579 14.079 1.00 92.31 92 ASP A CA 1
ATOM 691 C C . ASP A 1 92 ? -2.127 0.979 13.959 1.00 92.31 92 ASP A C 1
ATOM 693 O O . ASP A 1 92 ? -2.510 1.795 13.123 1.00 92.31 92 ASP A O 1
ATOM 697 N N . PHE A 1 93 ? -2.954 0.413 14.834 1.00 91.62 93 PHE A N 1
ATOM 698 C CA . PHE A 1 93 ? -4.388 0.670 14.959 1.00 91.62 93 PHE A CA 1
ATOM 699 C C . PHE A 1 93 ? -4.742 1.363 16.287 1.00 91.62 93 PHE A C 1
ATOM 701 O O . PHE A 1 93 ? -5.910 1.409 16.681 1.00 91.62 93 PHE A O 1
ATOM 708 N N . SER A 1 94 ? -3.769 1.935 17.002 1.00 90.38 94 SER A N 1
ATOM 709 C CA . SER A 1 94 ? -3.985 2.661 18.262 1.00 90.38 94 SER A CA 1
ATOM 710 C C . SER A 1 94 ? -5.032 3.779 18.144 1.00 90.38 94 SER A C 1
ATOM 712 O O . SER A 1 94 ? -5.850 3.959 19.051 1.00 90.38 94 SER A O 1
ATOM 714 N N . ALA A 1 95 ? -5.097 4.456 16.993 1.00 90.25 95 ALA A N 1
ATOM 715 C CA . ALA A 1 95 ? -6.114 5.464 16.696 1.00 90.25 95 ALA A CA 1
ATOM 716 C C . ALA A 1 95 ? -7.548 4.901 16.734 1.00 90.25 95 ALA A C 1
ATOM 718 O O . ALA A 1 95 ? -8.472 5.596 17.159 1.00 90.25 95 ALA A O 1
ATOM 719 N N . CYS A 1 96 ? -7.762 3.633 16.368 1.00 89.50 96 CYS A N 1
ATOM 720 C CA . CYS A 1 96 ? -9.082 3.005 16.445 1.00 89.50 96 CYS A CA 1
ATOM 721 C C . CYS A 1 96 ? -9.587 2.904 17.886 1.00 89.50 96 CYS A C 1
ATOM 723 O O . CYS A 1 96 ? -10.788 3.031 18.114 1.00 89.50 96 CYS A O 1
ATOM 725 N N . LYS A 1 97 ? -8.693 2.739 18.871 1.00 87.94 97 LYS A N 1
ATOM 726 C CA . LYS A 1 97 ? -9.072 2.732 20.292 1.00 87.94 97 LYS A CA 1
ATOM 727 C C . LYS A 1 97 ? -9.640 4.083 20.720 1.00 87.94 97 LYS A C 1
ATOM 729 O O . LYS A 1 97 ? -10.665 4.120 21.398 1.00 87.94 97 LYS A O 1
ATOM 734 N N . LEU A 1 98 ? -9.003 5.176 20.299 1.00 91.06 98 LEU A N 1
ATOM 735 C CA . LEU A 1 98 ? -9.503 6.528 20.544 1.00 91.06 98 LEU A CA 1
ATOM 736 C C . LEU A 1 98 ? -10.877 6.722 19.890 1.00 91.06 98 LEU A C 1
ATOM 738 O O . LEU A 1 98 ? -11.833 7.109 20.560 1.00 91.06 98 LEU A O 1
ATOM 742 N N . TRP A 1 99 ? -11.009 6.390 18.606 1.00 92.56 99 TRP A N 1
ATOM 743 C CA . TRP A 1 99 ? -12.273 6.554 17.885 1.00 92.56 99 TRP A CA 1
ATOM 744 C C . TRP A 1 99 ? -13.403 5.678 18.439 1.00 92.56 99 TRP A C 1
ATOM 746 O O . TRP A 1 99 ? -14.550 6.124 18.494 1.00 92.56 99 TRP A O 1
ATOM 756 N N . ALA A 1 100 ? -13.095 4.479 18.937 1.00 90.75 100 ALA A N 1
ATOM 757 C CA . ALA A 1 100 ? -14.062 3.636 19.633 1.00 90.75 100 ALA A CA 1
ATOM 758 C C . ALA A 1 100 ? -14.584 4.297 20.924 1.00 90.75 100 ALA A C 1
ATOM 760 O O . ALA A 1 100 ? -15.785 4.250 21.195 1.00 90.75 100 ALA A O 1
ATOM 761 N N . GLN A 1 101 ? -13.714 4.959 21.695 1.00 92.25 101 GLN A N 1
ATOM 762 C CA . GLN A 1 101 ? -14.104 5.700 22.903 1.00 92.25 101 GLN A CA 1
ATOM 763 C C . GLN A 1 101 ? -14.958 6.932 22.582 1.00 92.25 101 GLN A C 1
ATOM 765 O O . GLN A 1 101 ? -15.965 7.178 23.252 1.00 92.25 101 GLN A O 1
ATOM 770 N N . VAL A 1 102 ? -14.590 7.684 21.541 1.00 94.12 102 VAL A N 1
ATOM 771 C CA . VAL A 1 102 ? -15.377 8.829 21.059 1.00 94.12 102 VAL A CA 1
ATOM 772 C C . VAL A 1 102 ? -16.779 8.372 20.659 1.00 94.12 102 VAL A C 1
ATOM 774 O O . VAL A 1 102 ? -17.766 8.935 21.132 1.00 94.12 102 VAL A O 1
ATOM 777 N N . ASN A 1 103 ? -16.879 7.300 19.869 1.00 94.25 103 ASN A N 1
ATOM 778 C CA . ASN A 1 103 ? -18.163 6.750 19.442 1.00 94.25 103 ASN A CA 1
ATOM 779 C C . ASN A 1 103 ? -19.031 6.311 20.636 1.00 94.25 103 ASN A C 1
ATOM 781 O O . ASN A 1 103 ? -20.208 6.659 20.711 1.00 94.25 103 ASN A O 1
ATOM 785 N N . ALA A 1 104 ? -18.448 5.613 21.617 1.00 94.25 104 ALA A N 1
ATOM 786 C CA . ALA A 1 104 ? -19.165 5.200 22.826 1.00 94.25 104 ALA A CA 1
ATOM 787 C C . ALA A 1 104 ? -19.696 6.396 23.636 1.00 94.25 104 ALA A C 1
ATOM 789 O O . ALA A 1 104 ? -20.813 6.346 24.150 1.00 94.25 104 ALA A O 1
ATOM 790 N N . THR A 1 105 ? -18.926 7.485 23.709 1.00 94.00 105 THR A N 1
ATOM 791 C CA . THR A 1 105 ? -19.330 8.713 24.409 1.00 94.00 105 THR A CA 1
ATOM 792 C C . THR A 1 105 ? -20.516 9.378 23.713 1.00 94.00 105 THR A C 1
ATOM 794 O O . THR A 1 105 ? -21.507 9.692 24.367 1.00 94.00 105 THR A O 1
ATOM 797 N N . ILE A 1 106 ? -20.465 9.521 22.384 1.00 92.94 106 ILE A N 1
ATOM 798 C CA . ILE A 1 106 ? -21.558 10.104 21.588 1.00 92.94 106 ILE A CA 1
ATOM 799 C C . ILE A 1 106 ? -22.847 9.286 21.749 1.00 92.94 106 ILE A C 1
ATOM 801 O O . ILE A 1 106 ? -23.921 9.849 21.975 1.00 92.94 106 ILE A O 1
ATOM 805 N N . LEU A 1 107 ? -22.747 7.955 21.688 1.00 92.25 107 LEU A N 1
ATOM 806 C CA . LEU A 1 107 ? -23.896 7.065 21.862 1.00 92.25 107 LEU A CA 1
ATOM 807 C C . LEU A 1 107 ? -24.499 7.164 23.272 1.00 92.25 107 LEU A C 1
ATOM 809 O O . LEU A 1 107 ? -25.722 7.234 23.408 1.00 92.25 107 LEU A O 1
ATOM 813 N N . ALA A 1 108 ? -23.667 7.228 24.316 1.00 87.75 108 ALA A N 1
ATOM 814 C CA . ALA A 1 108 ? -24.126 7.410 25.694 1.00 87.75 108 ALA A CA 1
ATOM 815 C C . ALA A 1 108 ? -24.804 8.778 25.911 1.00 87.75 108 ALA A C 1
ATOM 817 O O . ALA A 1 108 ? -25.834 8.868 26.587 1.00 87.75 108 ALA A O 1
ATOM 818 N N . SER A 1 109 ? -24.277 9.844 25.303 1.00 81.44 109 SER A N 1
ATOM 819 C CA . SER A 1 109 ? -24.886 11.178 25.357 1.00 81.44 109 SER A CA 1
ATOM 820 C C . SER A 1 109 ? -26.264 11.214 24.690 1.00 81.44 109 SER A C 1
ATOM 822 O O . SER A 1 109 ? -27.188 11.804 25.247 1.00 81.44 109 SER A O 1
ATOM 824 N N . ASN A 1 110 ? -26.443 10.531 23.554 1.00 74.19 110 ASN A N 1
ATOM 825 C CA . ASN A 1 110 ? -27.741 10.454 22.877 1.00 74.19 110 ASN A CA 1
ATOM 826 C C . ASN A 1 110 ? -28.770 9.608 23.659 1.00 74.19 110 ASN A C 1
ATOM 828 O O . ASN A 1 110 ? -29.954 9.939 23.705 1.00 74.19 110 ASN A O 1
ATOM 832 N N . ALA A 1 111 ? -28.324 8.550 24.348 1.00 67.56 111 ALA A N 1
ATOM 833 C CA . ALA A 1 111 ? -29.190 7.749 25.220 1.00 67.56 111 ALA A CA 1
ATOM 834 C C . ALA A 1 111 ? -29.725 8.553 26.421 1.00 67.56 111 ALA A C 1
ATOM 836 O O . ALA A 1 111 ? -30.862 8.359 26.849 1.00 67.56 111 ALA A O 1
ATOM 837 N N . THR A 1 112 ? -28.931 9.494 26.937 1.00 58.72 112 THR A N 1
ATOM 838 C CA . THR A 1 112 ? -29.288 10.294 28.120 1.00 58.72 112 THR A CA 1
ATOM 839 C C . THR A 1 112 ? -30.357 11.355 27.811 1.00 58.72 112 THR A C 1
ATOM 841 O O . THR A 1 112 ? -31.154 11.690 28.683 1.00 58.72 112 THR A O 1
ATOM 844 N N . ALA A 1 113 ? -30.458 11.832 26.564 1.00 54.88 113 ALA A N 1
ATOM 845 C CA . ALA A 1 113 ? -31.457 12.827 26.149 1.00 54.88 113 ALA A CA 1
ATOM 846 C C . ALA A 1 113 ? -32.892 12.272 26.001 1.00 54.88 113 ALA A C 1
ATOM 848 O O . ALA A 1 113 ? -33.839 13.047 25.882 1.00 54.88 113 ALA A O 1
ATOM 849 N N . THR A 1 114 ? -33.070 10.945 26.021 1.00 52.16 114 THR A N 1
ATOM 850 C CA . THR A 1 114 ? -34.379 10.293 25.805 1.00 52.16 114 THR A CA 1
ATOM 851 C C . THR A 1 114 ? -35.053 9.851 27.114 1.00 52.16 114 THR A C 1
ATOM 853 O O . THR A 1 114 ? -36.206 9.420 27.113 1.00 52.16 114 THR A O 1
ATOM 856 N N . ALA A 1 115 ? -34.376 9.975 28.260 1.00 50.62 115 ALA A N 1
ATOM 857 C CA . ALA A 1 115 ? -34.944 9.616 29.556 1.00 50.62 115 ALA A CA 1
ATOM 858 C C . ALA A 1 115 ? -35.765 10.781 30.144 1.00 50.62 115 ALA A C 1
ATOM 860 O O . ALA A 1 115 ? -35.270 11.582 30.934 1.00 50.62 115 ALA A O 1
ATOM 861 N N . ALA A 1 116 ? -37.044 10.869 29.768 1.00 52.19 116 ALA A N 1
ATOM 862 C CA . ALA A 1 116 ? -38.033 11.610 30.550 1.00 52.19 116 ALA A CA 1
ATOM 863 C C . ALA A 1 116 ? -38.199 10.951 31.943 1.00 52.19 116 ALA A C 1
ATOM 865 O O . ALA A 1 116 ? -38.126 9.723 32.041 1.00 52.19 116 ALA A O 1
ATOM 866 N N . PRO A 1 117 ? -38.418 11.714 33.031 1.00 42.72 117 PRO A N 1
ATOM 867 C CA . PRO A 1 117 ? -38.485 11.155 34.376 1.00 42.72 117 PRO A CA 1
ATOM 868 C C . PRO A 1 117 ? -39.777 10.346 34.564 1.00 42.72 117 PRO A C 1
ATOM 870 O O . PRO A 1 117 ? -40.863 10.904 34.697 1.00 42.72 117 PRO A O 1
ATOM 873 N N . THR A 1 118 ? -39.666 9.019 34.597 1.00 45.94 118 THR A N 1
ATOM 874 C CA . THR A 1 118 ? -40.736 8.123 35.070 1.00 45.94 118 THR A CA 1
ATOM 875 C C . THR A 1 118 ? -40.736 8.080 36.606 1.00 45.94 118 THR A C 1
ATOM 877 O O . THR A 1 118 ? -39.659 7.969 37.198 1.00 45.94 118 THR A O 1
ATOM 880 N N . PRO A 1 119 ? -41.900 8.165 37.281 1.00 42.41 119 PRO A N 1
ATOM 881 C CA . PRO A 1 119 ? -41.965 8.168 38.738 1.00 42.41 119 PRO A CA 1
ATOM 882 C C . PRO A 1 119 ? -41.529 6.820 39.328 1.00 42.41 119 PRO A C 1
ATOM 884 O O . PRO A 1 119 ? -41.843 5.755 38.797 1.00 42.41 119 PRO A O 1
ATOM 887 N N . SER A 1 120 ? -40.801 6.907 40.442 1.00 49.03 120 SER A N 1
ATOM 888 C CA . SER A 1 120 ? -40.213 5.804 41.202 1.00 49.03 120 SER A CA 1
ATOM 889 C C . SER A 1 120 ? -41.190 4.665 41.510 1.00 49.03 120 SER A C 1
ATOM 891 O O . SER A 1 120 ? -42.203 4.86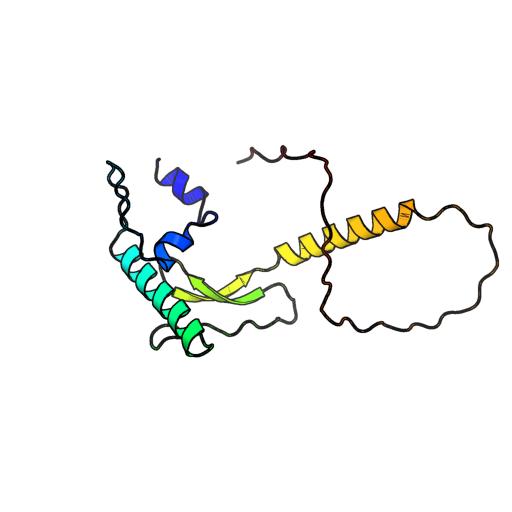5 42.177 1.00 49.03 120 SER A O 1
ATOM 893 N N . GLY A 1 121 ? -40.804 3.449 41.117 1.00 38.72 121 GLY A N 1
ATOM 894 C CA . GLY A 1 121 ? -41.344 2.182 41.606 1.00 38.72 121 GLY A CA 1
ATOM 895 C C . GLY A 1 121 ? -40.194 1.224 41.939 1.00 38.72 121 GLY A C 1
ATOM 896 O O . GLY A 1 121 ? -39.265 1.083 41.151 1.00 38.72 121 GLY A O 1
ATOM 897 N N . SER A 1 122 ? -40.242 0.646 43.140 1.00 38.41 122 SER A N 1
ATOM 898 C CA . SER A 1 122 ? -39.221 -0.138 43.863 1.00 38.41 122 SER A CA 1
ATOM 899 C C . SER A 1 122 ? -38.538 -1.303 43.107 1.00 38.41 122 SER A C 1
ATOM 901 O O . SER A 1 122 ? -39.090 -1.818 42.136 1.00 38.41 122 SER A O 1
ATOM 903 N N . PRO A 1 123 ? -37.349 -1.771 43.562 1.00 47.19 123 PRO A N 1
ATOM 904 C CA . PRO A 1 123 ? -36.470 -2.643 42.783 1.00 47.19 123 PRO A CA 1
ATOM 905 C C . PRO A 1 123 ? -36.859 -4.125 42.886 1.00 47.19 123 PRO A C 1
ATOM 907 O O . PRO A 1 123 ? -37.283 -4.606 43.935 1.00 47.19 123 PRO A O 1
ATOM 910 N N . THR A 1 124 ? -36.647 -4.893 41.816 1.00 33.09 124 THR A N 1
ATOM 911 C CA . THR A 1 124 ? -36.583 -6.365 41.858 1.00 33.09 124 THR A CA 1
ATOM 912 C C . THR A 1 124 ? -35.471 -6.850 40.918 1.00 33.09 124 THR A C 1
ATOM 914 O O . THR A 1 124 ? -35.178 -6.215 39.911 1.00 33.09 124 THR A O 1
ATOM 917 N N . ALA A 1 125 ? -34.782 -7.909 41.345 1.00 36.41 125 ALA A N 1
ATOM 918 C CA . ALA A 1 125 ? -33.369 -8.213 41.116 1.00 36.41 125 ALA A CA 1
ATOM 919 C C . ALA A 1 125 ? -32.912 -8.606 39.690 1.00 36.41 125 ALA A C 1
ATOM 921 O O . ALA A 1 125 ? -33.686 -9.056 38.850 1.00 36.41 125 ALA A O 1
ATOM 922 N N . SER A 1 126 ? -31.591 -8.474 39.491 1.00 39.50 126 SER A N 1
ATOM 923 C CA . SER A 1 126 ? -30.782 -8.798 38.306 1.00 39.50 126 SER A CA 1
ATOM 924 C C . SER A 1 126 ? -30.944 -10.208 37.730 1.00 39.50 126 SER A C 1
ATOM 926 O O . SER A 1 126 ? -30.924 -11.201 38.453 1.00 39.50 126 SER A O 1
ATOM 928 N N . SER A 1 127 ? -30.865 -10.290 36.398 1.00 34.34 127 SER A N 1
ATOM 929 C CA . SER A 1 127 ? -30.288 -11.432 35.682 1.00 34.34 127 SER A CA 1
ATOM 930 C C . SER A 1 127 ? -29.502 -10.926 34.468 1.00 34.34 127 SER A C 1
ATOM 932 O O . SER A 1 127 ? -30.057 -10.326 33.549 1.00 34.34 127 SER A O 1
ATOM 934 N N . THR A 1 128 ? -28.184 -11.113 34.495 1.00 35.84 128 THR A N 1
ATOM 935 C CA . THR A 1 128 ? -27.249 -10.715 33.439 1.00 35.84 128 THR A CA 1
ATOM 936 C C . THR A 1 128 ? -27.311 -11.727 32.296 1.00 35.84 128 THR A C 1
ATOM 938 O O . THR A 1 128 ? -26.924 -12.882 32.467 1.00 35.84 128 THR A O 1
ATOM 941 N N . ARG A 1 129 ? -27.750 -11.297 31.108 1.00 33.00 129 ARG A N 1
ATOM 942 C CA . ARG A 1 129 ? -27.597 -12.060 29.861 1.00 33.00 129 ARG A CA 1
ATOM 943 C C . ARG A 1 129 ? -26.773 -11.230 28.879 1.00 33.00 129 ARG A C 1
ATOM 945 O O . ARG A 1 129 ? -27.215 -10.177 28.437 1.00 33.00 129 ARG A O 1
ATOM 952 N N . VAL A 1 130 ? -25.561 -11.693 28.585 1.00 42.84 130 VAL A N 1
ATOM 953 C CA . VAL A 1 130 ? -24.661 -11.107 27.578 1.00 42.84 130 VAL A CA 1
ATOM 954 C C . VAL A 1 130 ? -25.239 -11.393 26.182 1.00 42.84 130 VAL A C 1
ATOM 956 O O . VAL A 1 130 ? -25.501 -12.564 25.896 1.00 42.84 130 VAL A O 1
ATOM 959 N N . PRO A 1 131 ? -25.454 -10.396 25.303 1.00 39.06 131 PRO A N 1
ATOM 960 C CA . PRO A 1 131 ? -25.773 -10.666 23.908 1.00 39.06 131 PRO A CA 1
ATOM 961 C C . PRO A 1 131 ? -24.496 -10.974 23.100 1.00 39.06 131 PRO A C 1
ATOM 963 O O . PRO A 1 131 ? -23.470 -10.324 23.311 1.00 39.06 131 PRO A O 1
ATOM 966 N N . PRO A 1 132 ? -24.539 -11.940 22.164 1.00 39.47 132 PRO A N 1
ATOM 967 C CA . PRO A 1 132 ? -23.426 -12.237 21.271 1.00 39.47 132 PRO A CA 1
ATOM 968 C C . PRO A 1 132 ? -23.258 -11.119 20.233 1.00 39.47 132 PRO A C 1
ATOM 970 O O . PRO A 1 132 ? -24.207 -10.742 19.546 1.00 39.47 132 PRO A O 1
ATOM 973 N N . THR A 1 133 ? -22.040 -10.600 20.094 1.00 40.75 133 THR A N 1
ATOM 974 C CA . THR A 1 133 ? -21.659 -9.694 19.006 1.00 40.75 133 THR A CA 1
ATOM 975 C C . THR A 1 133 ? -21.493 -10.498 17.718 1.00 40.75 133 THR A C 1
ATOM 977 O O . THR A 1 133 ? -20.421 -11.042 17.465 1.00 40.75 133 THR A O 1
ATOM 980 N N . ASN A 1 134 ? -22.546 -10.581 16.905 1.00 35.12 134 ASN A N 1
ATOM 981 C CA . ASN A 1 134 ? -22.434 -11.010 15.513 1.00 35.12 134 ASN A CA 1
ATOM 982 C C . ASN A 1 134 ? -22.403 -9.778 14.609 1.00 35.12 134 A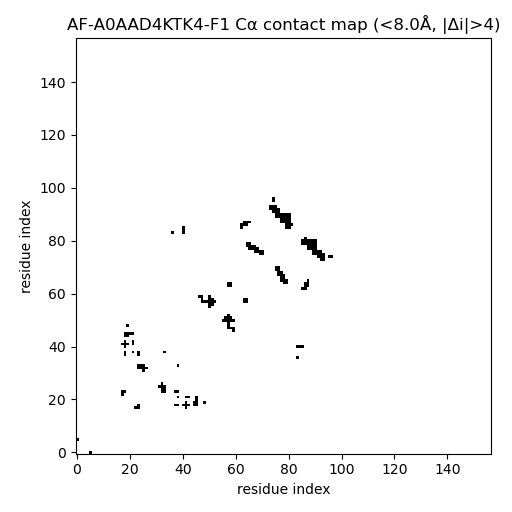SN A C 1
ATOM 984 O O . ASN A 1 134 ? -23.287 -8.922 14.667 1.00 35.12 134 ASN A O 1
ATOM 988 N N . GLY A 1 135 ? -21.351 -9.700 13.795 1.00 42.31 135 GLY A N 1
ATOM 989 C CA . GLY A 1 135 ? -21.186 -8.696 12.759 1.00 42.31 135 GLY A CA 1
ATOM 990 C C . GLY A 1 135 ? -22.271 -8.812 11.693 1.00 42.31 135 GLY A C 1
ATOM 991 O O . GLY A 1 135 ? -22.496 -9.889 11.154 1.00 42.31 135 GLY A O 1
ATOM 992 N N . ALA A 1 136 ? -22.930 -7.686 11.441 1.00 37.06 136 ALA A N 1
ATOM 993 C CA . ALA A 1 136 ? -23.570 -7.252 10.200 1.00 37.06 136 ALA A CA 1
ATOM 994 C C . ALA A 1 136 ? -24.588 -6.178 10.594 1.00 37.06 136 ALA A C 1
ATOM 996 O O . ALA A 1 136 ? -25.703 -6.485 11.007 1.00 37.06 136 ALA A O 1
ATOM 997 N N . VAL A 1 137 ? -24.206 -4.907 10.487 1.00 32.78 137 VAL A N 1
ATOM 998 C CA . VAL A 1 137 ? -25.177 -3.812 10.512 1.00 32.78 137 VAL A CA 1
ATOM 999 C C . VAL A 1 137 ? -25.140 -3.160 9.143 1.00 32.78 137 VAL A C 1
ATOM 1001 O O . VAL A 1 137 ? -24.351 -2.264 8.858 1.00 32.78 137 VAL A O 1
ATOM 1004 N N . THR A 1 138 ? -25.988 -3.690 8.269 1.00 38.94 138 THR A N 1
ATOM 1005 C CA . THR A 1 138 ? -26.441 -3.025 7.054 1.00 38.94 138 THR A CA 1
ATOM 1006 C C . THR A 1 138 ? -27.397 -1.916 7.479 1.00 38.94 138 THR A C 1
ATOM 1008 O O . THR A 1 138 ? -28.516 -2.210 7.889 1.00 38.94 138 THR A O 1
ATOM 1011 N N . ILE A 1 139 ? -26.983 -0.649 7.407 1.00 36.66 139 ILE A N 1
ATOM 1012 C CA . ILE A 1 139 ? -27.916 0.485 7.480 1.00 36.66 139 ILE A CA 1
ATOM 1013 C C . ILE A 1 139 ? -27.526 1.514 6.415 1.00 36.66 139 ILE A C 1
ATOM 1015 O O . ILE A 1 139 ? -26.618 2.318 6.596 1.00 36.66 139 ILE A O 1
ATOM 1019 N N . LEU A 1 140 ? -28.261 1.487 5.305 1.00 35.31 140 LEU A N 1
ATOM 1020 C CA . LEU A 1 140 ? -28.725 2.704 4.639 1.00 35.31 140 LEU A CA 1
ATOM 1021 C C . LEU A 1 140 ? -30.177 2.916 5.103 1.00 35.31 140 LEU A C 1
ATOM 1023 O O . LEU A 1 140 ? -30.915 1.931 5.201 1.00 35.31 140 LEU A O 1
ATOM 1027 N N . PRO A 1 141 ? -30.589 4.161 5.405 1.00 39.38 141 PRO A N 1
ATOM 1028 C CA . PRO A 1 141 ? -31.075 5.011 4.321 1.00 39.38 141 PRO A CA 1
ATOM 1029 C C . PRO A 1 141 ? -30.683 6.506 4.382 1.00 39.38 141 PRO A C 1
ATOM 1031 O O . PRO A 1 141 ? -30.292 7.067 5.398 1.00 39.38 141 PRO A O 1
ATOM 1034 N N . SER A 1 142 ? -30.823 7.086 3.192 1.00 37.03 142 SER A N 1
ATOM 1035 C CA . SER A 1 142 ? -30.807 8.466 2.683 1.00 37.03 142 SER A CA 1
ATOM 1036 C C . SER A 1 142 ? -30.986 9.691 3.609 1.00 37.03 142 SER A C 1
ATOM 1038 O O . SER A 1 142 ? -31.983 9.807 4.313 1.00 37.03 142 SER A O 1
ATOM 1040 N N . PHE A 1 143 ? -30.056 10.645 3.404 1.00 45.84 143 PHE A N 1
ATOM 1041 C CA . PHE A 1 143 ? -30.125 12.125 3.330 1.00 45.84 143 PHE A CA 1
ATOM 1042 C C . PHE A 1 143 ? -31.126 12.908 4.207 1.00 45.84 143 PHE A C 1
ATOM 1044 O O . PHE A 1 143 ? -32.323 12.764 4.018 1.00 45.84 143 PHE A O 1
ATOM 1051 N N . VAL A 1 144 ? -30.632 13.866 5.015 1.00 34.91 144 VAL A N 1
ATOM 1052 C CA . VAL A 1 144 ? -30.781 15.340 4.844 1.00 34.91 144 VAL A CA 1
ATOM 1053 C C . VAL A 1 144 ? -29.932 16.065 5.912 1.00 34.91 144 VAL A C 1
ATOM 1055 O O . VAL A 1 144 ? -30.142 15.882 7.101 1.00 34.91 144 VAL A O 1
ATOM 1058 N N . GLY A 1 145 ? -28.986 16.890 5.443 1.00 31.73 145 GLY A N 1
ATOM 1059 C CA . GLY A 1 145 ? -28.459 18.130 6.041 1.00 31.73 145 GLY A CA 1
ATOM 1060 C C . GLY A 1 145 ? -28.155 18.231 7.545 1.00 31.73 145 GLY A C 1
ATOM 1061 O O . GLY A 1 145 ? -29.064 18.329 8.355 1.00 31.73 145 GLY A O 1
ATOM 1062 N N . TRP A 1 146 ? -26.887 18.488 7.878 1.00 34.25 146 TRP A N 1
ATOM 1063 C CA . TRP A 1 146 ? -26.427 19.835 8.265 1.00 34.25 146 TRP A CA 1
ATOM 1064 C C . TRP A 1 146 ? -24.899 19.869 8.380 1.00 34.25 146 TRP A C 1
ATOM 1066 O O . TRP A 1 146 ? -24.285 19.126 9.140 1.00 34.25 146 TRP A O 1
ATOM 1076 N N . SER A 1 147 ? -24.299 20.760 7.595 1.00 41.81 147 SER A N 1
ATOM 1077 C CA . SER A 1 147 ? -22.914 21.193 7.715 1.00 41.81 147 SER A CA 1
ATOM 1078 C C . SER A 1 147 ? -22.746 22.016 8.987 1.00 41.81 147 SER A C 1
ATOM 1080 O O . SER A 1 147 ? -23.283 23.114 9.015 1.00 41.81 147 SER A O 1
ATOM 1082 N N . VAL A 1 148 ? -21.964 21.567 9.973 1.00 39.56 148 VAL A N 1
ATOM 1083 C CA . VAL A 1 148 ? -21.120 22.443 10.811 1.00 39.56 148 VAL A CA 1
ATOM 1084 C C . VAL A 1 148 ? -19.929 21.631 11.339 1.00 39.56 148 VAL A C 1
ATOM 1086 O O . VAL A 1 148 ? -20.092 20.497 11.776 1.00 39.56 148 VAL A O 1
ATOM 1089 N N . LEU A 1 149 ? -18.765 22.287 11.346 1.00 32.25 149 LEU A N 1
ATOM 1090 C CA . LEU A 1 149 ? -17.506 21.942 12.017 1.00 32.25 149 LEU A CA 1
ATOM 1091 C C . LEU A 1 149 ? -16.412 21.262 11.176 1.00 32.25 149 LEU A C 1
ATOM 1093 O O . LEU A 1 149 ? -15.749 20.321 11.597 1.00 32.25 149 LEU A O 1
ATOM 1097 N N . MET A 1 150 ? -16.146 21.851 10.010 1.00 36.78 150 MET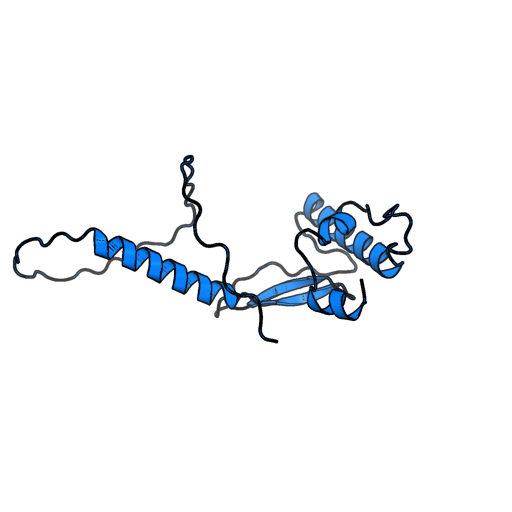 A N 1
ATOM 1098 C CA . MET A 1 150 ? -14.762 22.074 9.582 1.00 36.78 150 MET A CA 1
ATOM 1099 C C . MET A 1 150 ? -14.260 23.378 10.222 1.00 36.78 150 MET A C 1
ATOM 1101 O O . MET A 1 150 ? -15.027 24.333 10.318 1.00 36.78 150 MET A O 1
ATOM 1105 N N . MET A 1 151 ? -12.974 23.411 10.583 1.00 34.56 151 MET A N 1
ATOM 1106 C CA . MET A 1 151 ? -12.219 24.465 11.291 1.00 34.56 151 MET A CA 1
ATOM 1107 C C . MET A 1 151 ? -12.127 24.311 12.812 1.00 34.56 151 MET A C 1
ATOM 1109 O O . MET A 1 151 ? -12.859 24.940 13.566 1.00 34.56 151 MET A O 1
ATOM 1113 N N . ALA A 1 152 ? -11.131 23.546 13.249 1.00 35.47 152 ALA A N 1
ATOM 1114 C CA . ALA A 1 152 ? -10.082 24.042 14.143 1.00 35.47 152 ALA A CA 1
ATOM 1115 C C . ALA A 1 152 ? -9.101 22.896 14.384 1.00 35.47 152 ALA A C 1
ATOM 1117 O O . ALA A 1 152 ? -9.408 22.013 15.163 1.00 35.47 152 ALA A O 1
ATOM 1118 N N . PHE A 1 153 ? -7.989 22.881 13.652 1.00 30.58 153 PHE A N 1
ATOM 1119 C CA . PHE A 1 153 ? -6.646 22.510 14.123 1.00 30.58 153 PHE A CA 1
ATOM 1120 C C . PHE A 1 153 ? -5.702 22.693 12.932 1.00 30.58 153 PHE A C 1
ATOM 1122 O O . PHE A 1 153 ? -5.273 21.756 12.270 1.00 30.58 153 PHE A O 1
ATOM 1129 N N . ALA A 1 154 ? -5.461 23.963 12.621 1.00 29.50 154 ALA A N 1
ATOM 1130 C CA . ALA A 1 154 ? -4.241 24.388 11.967 1.00 29.50 154 ALA A CA 1
ATOM 1131 C C . ALA A 1 154 ? -3.434 25.167 13.015 1.00 29.50 154 ALA A C 1
ATOM 1133 O O . ALA A 1 154 ? -4.014 25.975 13.742 1.00 29.50 154 ALA A O 1
ATOM 1134 N N . VAL A 1 155 ? -2.116 24.955 12.992 1.00 34.16 155 VAL A N 1
ATOM 1135 C CA . VAL A 1 155 ? -1.040 25.687 13.687 1.00 34.16 155 VAL A CA 1
ATOM 1136 C C . VAL A 1 155 ? -0.584 25.108 15.042 1.00 34.16 155 VAL A C 1
ATOM 1138 O O . VAL A 1 155 ? -1.401 24.785 15.900 1.00 34.16 155 VAL A O 1
ATOM 1141 N N . PHE A 1 156 ? 0.756 25.072 15.177 1.00 28.30 156 PHE A N 1
ATOM 1142 C CA . PHE A 1 156 ? 1.676 24.505 16.186 1.00 28.30 156 PHE A CA 1
ATOM 1143 C C . PHE A 1 156 ? 2.116 23.066 15.844 1.00 28.30 156 PHE A C 1
ATOM 1145 O O . PHE A 1 156 ? 1.373 22.128 16.103 1.00 28.30 156 PHE A O 1
ATOM 1152 N N . PHE A 1 157 ? 3.280 22.801 15.240 1.00 37.44 157 PHE A N 1
ATOM 1153 C CA . PHE A 1 157 ? 4.549 23.535 15.092 1.00 37.44 157 PHE A CA 1
ATOM 1154 C C . PHE A 1 157 ? 5.032 23.544 13.642 1.00 37.44 157 PHE A C 1
ATOM 1156 O O . PHE A 1 157 ? 4.643 22.610 12.916 1.00 37.44 157 PHE A O 1
#

Nearest PDB structures (foldseek):
  7p1p-assembly1_B  TM=7.336E-01  e=9.393E-03  Homo sapiens
  4btl-assembly1_B  TM=7.154E-01  e=8.817E-03  Mus musculus
  4b84-assembly1_B  TM=7.228E-01  e=1.373E-02  Mus musculus
  2ha7-assembly1_B  TM=7.114E-01  e=1.289E-02  Mus musculus
  5fpp-assembly1_A  TM=6.956E-01  e=7.125E-02  Mus musculus

Organism: NCBI:txid1131652

Secondary structure (DSSP, 8-state):
--HHHHHHH-S-TTTTHHHHHT------SSS-PPPHHHHHHHHHHHHHHHHHHHHS----SS---PPP---TTSSEEEEEEESSSEEEEEEE-HHHHHHHHHHHHHHHHHHHTT---PPP---------PPP-------------------------

Foldseek 3Di:
DDVVVVVVCPDPPPPCVCLQVVVQADPDPDPNGDDPLSSVLSVLNVQLVVCCVPPVASDDPVAHFDDWDQDPVNQWTWGWDRDSDTHIDIDGPVVVVVVVVVVVVVVVVVVVVPDDDDDDDDDDDDDDDDDDDDDDDDDDDDDDDDDDDDDDDDDDD

InterPro domains:
  IPR029058 Alpha/Beta hydrolase fold [G3DSA:3.40.50.1820] (1-107)
  IPR029058 Alpha/Beta hydrolase fold [SSF53474] (8-71)

Radius of gyration: 24.22 Å; Cα contacts (8 Å, |Δi|>4): 115; chains: 1; bounding box: 55×42×62 Å

Mean predicted aligned error: 15.44 Å

Sequence (157 aa):
MPQSVISEFGVAHTVELPYLFGNLDFNFNSSCNATPAEYSLGEKMRGLWTAMAENADPSTESVHWPQFQITANGSSTPGLIIGNSTEPGLIDFSACKLWAQVNATILASNATATAAPTPSGSPTASSTRVPPTNGAVTILPSFVGWSVLMMAFAVFF